Protein AF-A0A812EMK6-F1 (afdb_monomer_lite)

Structure (mmCIF, N/CA/C/O backbone):
data_AF-A0A812EMK6-F1
#
_entry.id   AF-A0A812EMK6-F1
#
loop_
_atom_site.group_PDB
_atom_site.id
_atom_site.type_symbol
_atom_site.label_atom_id
_atom_site.label_alt_id
_atom_site.label_comp_id
_atom_site.label_asym_id
_atom_site.label_entity_id
_atom_site.label_seq_id
_atom_site.pdbx_PDB_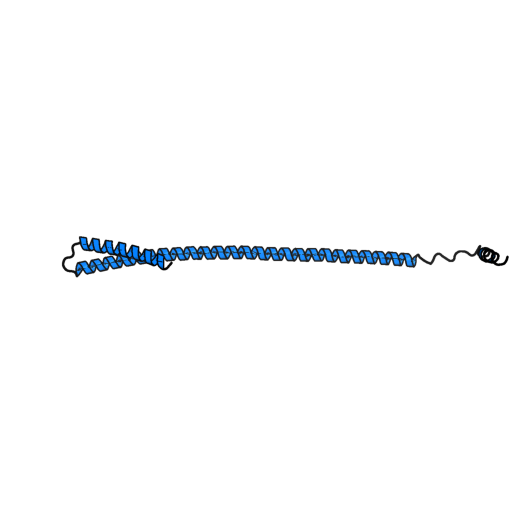ins_code
_atom_site.Cartn_x
_atom_site.Cartn_y
_atom_site.Cartn_z
_atom_site.occupancy
_atom_site.B_iso_or_equiv
_atom_site.auth_seq_id
_atom_site.auth_comp_id
_atom_site.auth_asym_id
_atom_site.auth_atom_id
_atom_site.pdbx_PDB_model_num
ATOM 1 N N . MET A 1 1 ? 99.199 -23.881 -72.133 1.00 49.97 1 MET A N 1
ATOM 2 C CA . MET A 1 1 ? 99.219 -23.568 -73.577 1.00 49.97 1 MET A CA 1
ATOM 3 C C . MET A 1 1 ? 98.275 -24.532 -74.306 1.00 49.97 1 MET A C 1
ATOM 5 O O . MET A 1 1 ? 98.775 -25.484 -74.866 1.00 49.97 1 MET A O 1
ATOM 9 N N . LEU A 1 2 ? 96.942 -24.354 -74.186 1.00 43.06 2 LEU A N 1
ATOM 10 C CA . LEU A 1 2 ? 95.880 -24.822 -75.125 1.00 43.06 2 LEU A CA 1
ATOM 11 C C . LEU A 1 2 ? 94.425 -24.675 -74.592 1.00 43.06 2 LEU A C 1
ATOM 13 O O . LEU A 1 2 ? 93.521 -25.320 -75.100 1.00 43.06 2 LEU A O 1
ATOM 17 N N . LEU A 1 3 ? 94.149 -23.845 -73.575 1.00 44.66 3 LEU A N 1
ATOM 18 C CA . LEU A 1 3 ? 92.781 -23.683 -73.031 1.00 44.66 3 LEU A CA 1
ATOM 19 C C . LEU A 1 3 ? 92.339 -22.219 -72.864 1.00 44.66 3 LEU A C 1
ATOM 21 O O . LEU A 1 3 ? 91.360 -21.932 -72.192 1.00 44.66 3 LEU A O 1
ATOM 25 N N . HIS A 1 4 ? 93.048 -21.290 -73.513 1.00 42.97 4 HIS A N 1
ATOM 26 C CA . HIS A 1 4 ? 92.732 -19.854 -73.512 1.00 42.97 4 HIS A CA 1
ATOM 27 C C . HIS A 1 4 ? 92.362 -19.323 -74.914 1.00 42.97 4 HIS A C 1
ATOM 29 O O . HIS A 1 4 ? 92.165 -18.128 -75.102 1.00 42.97 4 HIS A O 1
ATOM 35 N N . PHE A 1 5 ? 92.266 -20.207 -75.917 1.00 46.75 5 PHE A N 1
ATOM 36 C CA . PHE A 1 5 ?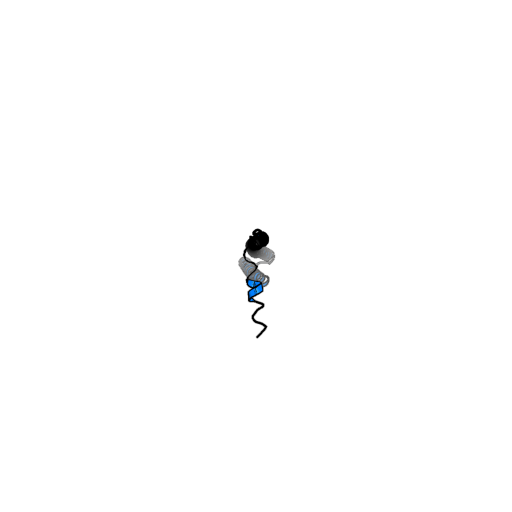 92.065 -19.821 -77.322 1.00 46.75 5 PHE A CA 1
ATOM 37 C C . PHE A 1 5 ? 90.642 -20.067 -77.857 1.00 46.75 5 PHE A C 1
ATOM 39 O O . PHE A 1 5 ? 90.309 -19.554 -78.916 1.00 46.75 5 PHE A O 1
ATOM 46 N N . ASN A 1 6 ? 89.781 -20.777 -77.113 1.00 41.03 6 ASN A N 1
ATOM 47 C CA . ASN A 1 6 ? 88.395 -21.063 -77.529 1.00 41.03 6 ASN A CA 1
ATOM 48 C C . ASN A 1 6 ? 87.341 -20.103 -76.957 1.00 41.03 6 ASN A C 1
ATOM 50 O O . ASN A 1 6 ? 86.197 -20.121 -77.400 1.00 41.03 6 ASN A O 1
ATOM 54 N N . LEU A 1 7 ? 87.700 -19.252 -75.990 1.00 42.75 7 LEU A N 1
ATOM 55 C CA . LEU A 1 7 ? 86.751 -18.296 -75.406 1.00 42.75 7 LEU A CA 1
ATOM 56 C C . LEU A 1 7 ? 86.689 -16.977 -76.198 1.00 42.75 7 LEU A C 1
ATOM 58 O O . LEU A 1 7 ? 85.687 -16.277 -76.146 1.00 42.75 7 LEU A O 1
ATOM 62 N N . LEU A 1 8 ? 87.727 -16.666 -76.984 1.00 41.81 8 LEU A N 1
ATOM 63 C CA . LEU A 1 8 ? 87.805 -15.451 -77.807 1.00 41.81 8 LEU A CA 1
ATOM 64 C C . LEU A 1 8 ? 87.285 -15.644 -79.241 1.00 41.81 8 LEU A C 1
ATOM 66 O O . LEU A 1 8 ? 86.881 -14.672 -79.870 1.00 41.81 8 LEU A O 1
ATOM 70 N N . THR A 1 9 ? 87.218 -16.879 -79.743 1.00 44.28 9 THR A N 1
ATOM 71 C CA . THR A 1 9 ? 86.643 -17.207 -81.061 1.00 44.28 9 THR A CA 1
ATOM 72 C C . THR A 1 9 ? 85.119 -17.331 -81.033 1.00 44.28 9 THR A C 1
ATOM 74 O O . THR A 1 9 ? 84.467 -16.972 -82.005 1.00 44.28 9 THR A O 1
ATOM 77 N N . VAL A 1 10 ? 84.519 -17.724 -79.904 1.00 45.44 10 VAL A N 1
ATOM 78 C CA . VAL A 1 10 ? 83.048 -17.748 -79.748 1.00 45.44 10 VAL A CA 1
ATOM 79 C C . VAL A 1 10 ? 82.474 -16.354 -79.438 1.00 45.44 10 VAL A C 1
ATOM 81 O O . VAL A 1 10 ? 81.327 -16.066 -79.772 1.00 45.44 10 VAL A O 1
ATOM 84 N N . LEU A 1 11 ? 83.278 -15.454 -78.859 1.00 42.56 11 LEU A N 1
ATOM 85 C CA . LEU A 1 11 ? 82.888 -14.066 -78.568 1.00 42.56 11 LEU A CA 1
ATOM 86 C C . LEU A 1 11 ? 83.133 -13.088 -79.741 1.00 42.56 11 LEU A C 1
ATOM 88 O O . LEU A 1 11 ? 82.701 -11.939 -79.663 1.00 42.56 11 LEU A O 1
ATOM 92 N N . GLY A 1 12 ? 83.785 -13.530 -80.826 1.00 42.69 12 GLY A N 1
ATOM 93 C CA . GLY A 1 12 ? 84.154 -12.706 -81.989 1.00 42.69 12 GLY A CA 1
ATOM 94 C C . GLY A 1 12 ? 83.214 -12.765 -83.206 1.00 42.69 12 GLY A C 1
ATOM 95 O O . GLY A 1 12 ? 83.276 -11.869 -84.041 1.00 42.69 12 GLY A O 1
ATOM 96 N N . GLU A 1 13 ? 82.310 -13.750 -83.301 1.00 38.47 13 GLU A N 1
ATOM 97 C CA . GLU A 1 13 ? 81.440 -13.977 -84.482 1.00 38.47 13 GLU A CA 1
ATOM 98 C C . GLU A 1 13 ? 79.922 -13.905 -84.194 1.00 38.47 13 GLU A C 1
ATOM 100 O O . GLU A 1 13 ? 79.092 -14.469 -84.905 1.00 38.47 13 GLU A O 1
ATOM 105 N N . ARG A 1 14 ? 79.507 -13.157 -83.165 1.00 37.12 14 ARG A N 1
ATOM 106 C CA . ARG A 1 14 ? 78.107 -12.697 -83.024 1.00 37.12 14 ARG A CA 1
ATOM 107 C C . ARG A 1 14 ? 77.994 -11.176 -82.924 1.00 37.12 14 ARG A C 1
ATOM 109 O O . ARG A 1 14 ? 77.159 -10.645 -82.196 1.00 37.12 14 ARG A O 1
ATOM 116 N N . LYS A 1 15 ? 78.816 -10.459 -83.691 1.00 43.78 15 LYS A N 1
ATOM 117 C CA . LYS A 1 15 ? 78.445 -9.119 -84.157 1.00 43.78 15 LYS A CA 1
ATOM 118 C C . LYS A 1 15 ? 77.581 -9.279 -85.407 1.00 43.78 15 LYS A C 1
ATOM 120 O O . LYS A 1 15 ? 77.926 -10.037 -86.300 1.00 43.78 15 LYS A O 1
ATOM 125 N N . GLU A 1 16 ? 76.477 -8.539 -85.429 1.00 44.06 16 GLU A N 1
ATOM 126 C CA . GLU A 1 16 ? 75.617 -8.321 -86.598 1.00 44.06 16 GLU A CA 1
ATOM 127 C C . GLU A 1 16 ? 74.637 -9.449 -86.975 1.00 44.06 16 GLU A C 1
ATOM 129 O O . GLU A 1 16 ? 74.609 -9.992 -88.075 1.00 44.06 16 GLU A O 1
ATOM 134 N N . LYS A 1 17 ? 73.699 -9.726 -86.065 1.00 34.94 17 LYS A N 1
ATOM 135 C CA . LYS A 1 17 ? 72.332 -10.057 -86.483 1.00 34.94 17 LYS A CA 1
ATOM 136 C C . LYS A 1 17 ? 71.360 -9.355 -85.548 1.00 34.94 17 LYS A C 1
ATOM 138 O O . LYS A 1 17 ? 71.340 -9.642 -84.355 1.00 34.94 17 LYS A O 1
ATOM 143 N N . ASN A 1 18 ? 70.650 -8.382 -86.120 1.00 32.62 18 ASN A N 1
ATOM 144 C CA . ASN A 1 18 ? 69.589 -7.556 -85.540 1.00 32.62 18 ASN A CA 1
ATOM 145 C C . ASN A 1 18 ? 68.865 -8.240 -84.368 1.00 32.62 18 ASN A C 1
ATOM 147 O O . ASN A 1 18 ? 68.509 -9.415 -84.505 1.00 32.62 18 ASN A O 1
ATOM 151 N N . PRO A 1 19 ? 68.598 -7.541 -83.246 1.00 39.91 19 PRO A N 1
ATOM 152 C CA . PRO A 1 19 ? 67.835 -8.141 -82.161 1.00 39.91 19 PRO A CA 1
ATOM 153 C C . PRO A 1 19 ? 66.480 -8.606 -82.716 1.00 39.91 19 PRO A C 1
ATOM 155 O O . PRO A 1 19 ? 65.777 -7.796 -83.332 1.00 39.91 19 PRO A O 1
ATOM 158 N N . PRO A 1 20 ? 66.076 -9.877 -82.527 1.00 34.00 20 PRO A N 1
ATOM 159 C CA . PRO A 1 20 ? 64.680 -10.209 -82.682 1.00 34.00 20 PRO A CA 1
ATOM 160 C C . PRO A 1 20 ? 63.968 -9.448 -81.569 1.00 34.00 20 PRO A C 1
ATOM 162 O O . PRO A 1 20 ? 64.149 -9.729 -80.389 1.00 34.00 20 PRO A O 1
ATOM 165 N N . SER A 1 21 ? 63.249 -8.406 -81.975 1.00 32.56 21 SER A N 1
ATOM 166 C CA . SER A 1 21 ? 61.929 -8.094 -81.455 1.00 32.56 21 SER A CA 1
ATOM 167 C C . SER A 1 21 ? 61.767 -8.352 -79.950 1.00 32.56 21 SER A C 1
ATOM 169 O O . SER A 1 21 ? 61.463 -9.462 -79.518 1.00 32.56 21 SER A O 1
ATOM 171 N N . SER A 1 22 ? 61.973 -7.288 -79.182 1.00 39.50 22 SER A N 1
ATOM 172 C CA . SER A 1 22 ? 61.348 -6.949 -77.899 1.00 39.50 22 SER A CA 1
ATOM 173 C C . SER A 1 22 ? 60.013 -7.658 -77.584 1.00 39.50 22 SER A C 1
ATOM 175 O O . SER A 1 22 ? 58.959 -7.028 -77.594 1.00 39.50 22 SER A O 1
ATOM 177 N N . TYR A 1 23 ? 60.031 -8.955 -77.287 1.00 40.59 23 TYR A N 1
ATOM 178 C CA . TYR A 1 23 ? 58.836 -9.721 -76.919 1.00 40.59 23 TYR A CA 1
ATOM 179 C C . TYR A 1 23 ? 59.172 -10.803 -75.898 1.00 40.59 23 TYR A C 1
ATOM 181 O O . TYR A 1 23 ? 58.773 -11.953 -76.024 1.00 40.59 23 TYR A O 1
ATOM 189 N N . PHE A 1 24 ? 59.913 -10.449 -74.857 1.00 49.38 24 PHE A N 1
ATOM 190 C CA . PHE A 1 24 ? 59.858 -11.205 -73.614 1.00 49.38 24 PHE A CA 1
ATOM 191 C C . PHE A 1 24 ? 59.981 -10.212 -72.461 1.00 49.38 24 PHE A C 1
ATOM 193 O O . PHE A 1 24 ? 60.892 -9.391 -72.441 1.00 49.38 24 PHE A O 1
ATOM 200 N N . SER A 1 25 ? 59.032 -10.284 -71.528 1.00 49.03 25 SER A N 1
ATOM 201 C CA . SER A 1 25 ? 58.910 -9.457 -70.318 1.00 49.03 25 SER A CA 1
ATOM 202 C C . SER A 1 25 ? 58.138 -8.131 -70.394 1.00 49.03 25 SER A C 1
ATOM 204 O O . SER A 1 25 ? 58.244 -7.320 -69.480 1.00 49.03 25 SER A O 1
ATOM 206 N N . SER A 1 26 ? 57.294 -7.908 -71.402 1.00 47.69 26 SER A N 1
ATOM 207 C CA . SER A 1 26 ? 56.196 -6.933 -71.266 1.00 47.69 26 SER A CA 1
ATOM 208 C C . SER A 1 26 ? 54.942 -7.619 -70.734 1.00 47.69 26 SER A C 1
ATOM 210 O O . SER A 1 26 ? 54.380 -7.181 -69.740 1.00 47.69 26 SER A O 1
ATOM 212 N N . THR A 1 27 ? 54.568 -8.759 -71.320 1.00 48.00 27 THR A N 1
ATOM 213 C CA . THR A 1 27 ? 53.381 -9.531 -70.934 1.00 48.00 27 THR A CA 1
ATOM 214 C C . THR A 1 27 ? 53.476 -10.072 -69.510 1.00 48.00 27 THR A C 1
ATOM 216 O O . THR A 1 27 ? 52.554 -9.865 -68.737 1.00 48.00 27 THR A O 1
ATOM 219 N N . THR A 1 28 ? 54.589 -10.690 -69.104 1.00 51.56 28 THR A N 1
ATOM 220 C CA . THR A 1 28 ? 54.754 -11.218 -67.733 1.00 51.56 28 THR A CA 1
ATOM 221 C C . THR A 1 28 ? 54.822 -10.124 -66.667 1.00 51.56 28 THR A C 1
ATOM 223 O O . THR A 1 28 ? 54.338 -10.339 -65.561 1.00 51.56 28 THR A O 1
ATOM 226 N N . PHE A 1 29 ? 55.381 -8.952 -66.986 1.00 54.19 29 PHE A N 1
ATOM 227 C CA . PHE A 1 29 ? 55.414 -7.807 -66.074 1.00 54.19 29 PHE A CA 1
ATOM 228 C C . PHE A 1 29 ? 54.030 -7.160 -65.949 1.00 54.19 29 PHE A C 1
ATOM 230 O O . PHE A 1 29 ? 53.601 -6.872 -64.839 1.00 54.19 29 PHE A O 1
ATOM 237 N N . PHE A 1 30 ? 53.291 -7.022 -67.057 1.00 56.44 30 PHE A N 1
ATOM 238 C CA . PHE A 1 30 ? 51.890 -6.586 -67.037 1.00 56.44 30 PHE A CA 1
ATOM 239 C C . PHE A 1 30 ? 51.015 -7.559 -66.239 1.00 56.44 30 PHE A C 1
ATOM 241 O O . PHE A 1 30 ? 50.344 -7.136 -65.309 1.00 56.44 30 PHE A O 1
ATOM 248 N N . PHE A 1 31 ? 51.124 -8.870 -66.491 1.00 56.34 31 PHE A N 1
ATOM 249 C CA . PHE A 1 31 ? 50.417 -9.895 -65.714 1.00 56.34 31 PHE A CA 1
ATOM 250 C C . PHE A 1 31 ? 50.802 -9.877 -64.227 1.00 56.34 31 PHE A C 1
ATOM 252 O O . PHE A 1 31 ? 49.948 -10.099 -63.373 1.00 56.34 31 PHE A O 1
ATOM 259 N N . ALA A 1 32 ? 52.067 -9.616 -63.882 1.00 56.97 32 ALA A N 1
ATOM 260 C CA . ALA A 1 32 ? 52.493 -9.481 -62.489 1.00 56.97 32 ALA A CA 1
ATOM 261 C C . ALA A 1 32 ? 51.915 -8.218 -61.827 1.00 56.97 32 ALA A C 1
ATOM 263 O O . ALA A 1 32 ? 51.447 -8.294 -60.694 1.00 56.97 32 ALA A O 1
ATOM 264 N N . VAL A 1 33 ? 51.895 -7.082 -62.531 1.00 60.94 33 VAL A N 1
ATOM 265 C CA . VAL A 1 33 ? 51.298 -5.824 -62.053 1.00 60.94 33 VAL A CA 1
ATOM 266 C C . VAL A 1 33 ? 49.779 -5.955 -61.899 1.00 60.94 33 VAL A C 1
ATOM 268 O O . VAL A 1 33 ? 49.251 -5.563 -60.860 1.00 60.94 33 VAL A O 1
ATOM 271 N N . ASP A 1 34 ? 49.090 -6.579 -62.855 1.00 67.06 34 ASP A N 1
ATOM 272 C CA . ASP A 1 34 ? 47.648 -6.843 -62.793 1.00 67.06 34 ASP A CA 1
ATOM 273 C C . ASP A 1 34 ? 47.293 -7.795 -61.638 1.00 67.06 34 ASP A C 1
ATOM 275 O O . ASP A 1 34 ? 46.332 -7.558 -60.902 1.00 67.06 34 ASP A O 1
ATOM 279 N N . ASN A 1 35 ? 48.105 -8.834 -61.405 1.00 65.50 35 ASN A N 1
ATOM 280 C CA . ASN A 1 35 ? 47.924 -9.749 -60.273 1.00 65.50 35 ASN A CA 1
ATOM 281 C C . ASN A 1 35 ? 48.170 -9.061 -58.921 1.00 65.50 35 ASN A C 1
ATOM 283 O O . ASN A 1 35 ? 47.419 -9.291 -57.973 1.00 65.50 35 ASN A O 1
ATOM 287 N N . VAL A 1 36 ? 49.184 -8.195 -58.818 1.00 72.31 36 VAL A N 1
ATOM 288 C CA . VAL A 1 36 ? 49.455 -7.412 -57.600 1.00 72.31 36 VAL A CA 1
ATOM 289 C C . VAL A 1 36 ? 48.339 -6.398 -57.345 1.00 72.31 36 VAL A C 1
ATOM 291 O O . VAL A 1 36 ? 47.868 -6.291 -56.213 1.00 72.31 36 VAL A O 1
ATOM 294 N N . PHE A 1 37 ? 47.860 -5.701 -58.378 1.00 73.69 37 PHE A N 1
ATOM 295 C CA . PHE A 1 37 ? 46.740 -4.768 -58.261 1.00 73.69 37 PHE A CA 1
ATOM 296 C C . PHE A 1 37 ? 45.459 -5.484 -57.819 1.00 73.69 37 PHE A C 1
ATOM 298 O O . PHE A 1 37 ? 44.813 -5.050 -56.866 1.00 73.69 37 PHE A O 1
ATOM 305 N N . SER A 1 38 ? 45.136 -6.627 -58.432 1.00 72.81 38 SER A N 1
ATOM 306 C CA . SER A 1 38 ? 43.987 -7.451 -58.044 1.00 72.81 38 SER A CA 1
ATOM 307 C C . SER A 1 38 ? 44.097 -7.955 -56.599 1.00 72.81 38 SER A C 1
ATOM 309 O O . SER A 1 38 ? 43.121 -7.905 -55.849 1.00 72.81 38 SER A O 1
ATOM 311 N N . TYR A 1 39 ? 45.296 -8.353 -56.159 1.00 73.50 39 TYR A N 1
ATOM 312 C CA . TYR A 1 39 ? 45.537 -8.793 -54.784 1.00 73.50 39 TYR A CA 1
ATOM 313 C C . TYR A 1 39 ? 45.390 -7.653 -53.767 1.00 73.50 39 TYR A C 1
ATOM 315 O O . TYR A 1 39 ? 44.754 -7.837 -52.730 1.00 73.50 39 TYR A O 1
ATOM 323 N N . ILE A 1 40 ? 45.918 -6.461 -54.066 1.00 76.00 40 ILE A N 1
ATOM 324 C CA . ILE A 1 40 ? 45.767 -5.268 -53.216 1.00 76.00 40 ILE A CA 1
ATOM 325 C C . ILE A 1 40 ? 44.297 -4.851 -53.130 1.00 76.00 40 ILE A C 1
ATOM 327 O O . ILE A 1 40 ? 43.811 -4.529 -52.044 1.00 76.00 40 ILE A O 1
ATOM 331 N N . LEU A 1 41 ? 43.572 -4.886 -54.248 1.00 77.06 41 LEU A N 1
ATOM 332 C CA . LEU A 1 41 ? 42.155 -4.537 -54.310 1.00 77.06 41 LEU A CA 1
ATOM 333 C C . LEU A 1 41 ? 41.310 -5.557 -53.527 1.00 77.06 41 LEU A C 1
ATOM 335 O O . LEU A 1 41 ? 40.494 -5.160 -52.697 1.00 77.06 41 LEU A O 1
ATOM 339 N N . TYR A 1 42 ? 41.573 -6.859 -53.682 1.00 77.19 42 TYR A N 1
ATOM 340 C CA . TYR A 1 42 ? 40.945 -7.917 -52.883 1.00 77.19 42 TYR A CA 1
ATOM 341 C C . TYR A 1 42 ? 41.237 -7.770 -51.386 1.00 77.19 42 TYR A C 1
ATOM 343 O O . TYR A 1 42 ? 40.323 -7.867 -50.568 1.00 77.19 42 TYR A O 1
ATOM 351 N N . PHE A 1 43 ? 42.491 -7.505 -51.012 1.00 74.69 43 PHE A N 1
ATOM 352 C CA . PHE A 1 43 ? 42.873 -7.308 -49.616 1.00 74.69 43 PHE A CA 1
ATOM 353 C C . PHE A 1 43 ? 42.172 -6.068 -49.040 1.00 74.69 43 PHE A C 1
ATOM 355 O O . PHE A 1 43 ? 41.523 -6.148 -48.002 1.00 74.69 43 PHE A O 1
ATOM 362 N N . THR A 1 44 ? 42.183 -4.945 -49.754 1.00 76.06 44 THR A N 1
ATOM 363 C CA . THR A 1 44 ? 41.531 -3.699 -49.319 1.00 76.06 44 THR A CA 1
ATOM 364 C C . THR A 1 44 ? 40.017 -3.868 -49.182 1.00 76.06 44 THR A C 1
ATOM 366 O O . THR A 1 44 ? 39.446 -3.463 -48.170 1.00 76.06 44 THR A O 1
ATOM 369 N N . LEU A 1 45 ? 39.363 -4.531 -50.142 1.00 78.19 45 LEU A N 1
ATOM 370 C CA . LEU A 1 45 ? 37.932 -4.835 -50.071 1.00 78.19 45 LEU A CA 1
ATOM 371 C C . LEU A 1 45 ? 37.603 -5.794 -48.925 1.00 78.19 45 LEU A C 1
ATOM 373 O O . LEU A 1 45 ? 36.633 -5.569 -48.205 1.00 78.19 45 LEU A O 1
ATOM 377 N N . ARG A 1 46 ? 38.407 -6.844 -48.718 1.00 82.69 46 ARG A N 1
ATOM 378 C CA . ARG A 1 46 ? 38.170 -7.831 -47.659 1.00 82.69 46 ARG A CA 1
ATOM 379 C C . ARG A 1 46 ? 38.345 -7.229 -46.266 1.00 82.69 46 ARG A C 1
ATOM 381 O O . ARG A 1 46 ? 37.483 -7.436 -45.415 1.00 82.69 46 ARG A O 1
ATOM 388 N N . TYR A 1 47 ? 39.420 -6.479 -46.028 1.00 78.75 47 TYR A N 1
ATOM 389 C CA . TYR A 1 47 ? 39.642 -5.813 -44.740 1.00 78.75 47 TYR A CA 1
ATOM 390 C C . TYR A 1 47 ? 38.662 -4.656 -44.519 1.00 78.75 47 TYR A C 1
ATOM 392 O O . TYR A 1 47 ? 38.156 -4.513 -43.409 1.00 78.75 47 TYR A O 1
ATOM 400 N N . GLY A 1 48 ? 38.321 -3.893 -45.563 1.00 82.62 48 GLY A N 1
ATOM 401 C CA . GLY A 1 48 ? 37.282 -2.862 -45.501 1.00 82.62 48 GLY A CA 1
ATOM 402 C C . GLY A 1 48 ? 35.912 -3.437 -45.134 1.00 82.62 48 GLY A C 1
ATOM 403 O O . GLY A 1 48 ? 35.264 -2.938 -44.218 1.00 82.62 48 GLY A O 1
ATOM 404 N N . TYR A 1 49 ? 35.508 -4.544 -45.765 1.00 80.75 49 TYR A N 1
ATOM 405 C CA . TYR A 1 49 ? 34.255 -5.236 -45.450 1.00 80.75 49 TYR A CA 1
ATOM 406 C C . TYR A 1 49 ? 34.227 -5.764 -44.011 1.00 80.75 49 TYR A C 1
ATOM 408 O O . TYR A 1 49 ? 33.249 -5.551 -43.297 1.00 80.75 49 TYR A O 1
ATOM 416 N N . LEU A 1 50 ? 35.305 -6.413 -43.556 1.00 84.12 50 LEU A N 1
ATOM 417 C CA . LEU A 1 50 ? 35.412 -6.906 -42.178 1.00 84.12 50 LEU A CA 1
ATOM 418 C C . LEU A 1 50 ? 35.363 -5.770 -41.150 1.00 84.12 50 LEU A C 1
ATOM 420 O O . LEU A 1 50 ? 34.730 -5.918 -40.106 1.00 84.12 50 LEU A O 1
ATOM 424 N N . PHE A 1 51 ? 35.987 -4.631 -41.452 1.00 84.75 51 PHE A N 1
ATOM 425 C CA . PHE A 1 51 ? 35.938 -3.443 -40.607 1.00 84.75 51 PHE A CA 1
ATOM 426 C C . PHE A 1 51 ? 34.506 -2.910 -40.487 1.00 84.75 51 PHE A C 1
ATOM 428 O O . PHE A 1 51 ? 33.993 -2.787 -39.376 1.00 84.75 51 PHE A O 1
ATOM 435 N N . THR A 1 52 ? 33.808 -2.682 -41.604 1.00 87.00 52 THR A N 1
ATOM 436 C CA . THR A 1 52 ? 32.406 -2.225 -41.585 1.00 87.00 52 THR A CA 1
ATOM 437 C C . THR A 1 52 ? 31.485 -3.220 -40.875 1.00 87.00 52 THR A C 1
ATOM 439 O O . THR A 1 52 ? 30.634 -2.817 -40.081 1.00 87.00 52 THR A O 1
ATOM 442 N N . LEU A 1 53 ? 31.686 -4.520 -41.099 1.00 87.00 53 LEU A N 1
ATOM 443 C CA . LEU A 1 53 ? 30.944 -5.590 -40.435 1.00 87.00 53 LEU A CA 1
ATOM 444 C C . LEU A 1 53 ? 31.166 -5.574 -38.912 1.00 87.00 53 LEU A C 1
ATOM 446 O O . LEU A 1 53 ? 30.210 -5.706 -38.152 1.00 87.00 53 LEU A O 1
ATOM 450 N N . SER A 1 54 ? 32.398 -5.333 -38.453 1.00 89.44 54 SER A N 1
ATOM 451 C CA . SER A 1 54 ? 32.702 -5.183 -37.025 1.00 89.44 54 SER A CA 1
ATOM 452 C C . SER A 1 54 ? 32.001 -3.971 -36.400 1.00 89.44 54 SER A C 1
ATOM 454 O O . SER A 1 54 ? 31.467 -4.088 -35.298 1.00 89.44 54 SER A O 1
ATOM 456 N N . PHE A 1 55 ? 31.974 -2.819 -37.080 1.00 90.25 55 PHE A N 1
ATOM 457 C CA . PHE A 1 55 ? 31.243 -1.636 -36.602 1.00 90.25 55 PHE A CA 1
ATOM 458 C C . PHE A 1 55 ? 29.736 -1.883 -36.536 1.00 90.25 55 PHE A C 1
ATOM 460 O O . PHE A 1 55 ? 29.089 -1.464 -35.578 1.00 90.25 55 PHE A O 1
ATOM 467 N N . PHE A 1 56 ? 29.186 -2.604 -37.515 1.00 91.94 56 PHE A N 1
ATOM 468 C CA . PHE A 1 56 ? 27.785 -3.005 -37.499 1.00 91.94 56 PHE A CA 1
ATOM 469 C C . PHE A 1 56 ? 27.467 -3.871 -36.273 1.00 91.94 56 PHE A C 1
ATOM 471 O O . PHE A 1 56 ? 26.569 -3.522 -35.508 1.00 91.94 56 PHE A O 1
ATOM 478 N N . PHE A 1 57 ? 28.238 -4.932 -36.009 1.00 92.31 57 PHE A N 1
ATOM 479 C CA . PHE A 1 57 ? 28.026 -5.767 -34.820 1.00 92.31 57 PHE A CA 1
ATOM 480 C C . PHE A 1 57 ? 28.171 -4.985 -33.514 1.00 92.31 57 PHE A C 1
ATOM 482 O O . PHE A 1 57 ? 27.331 -5.131 -32.629 1.00 92.31 57 PHE A O 1
ATOM 489 N N . LEU A 1 58 ? 29.177 -4.112 -33.407 1.00 91.69 58 LEU A N 1
ATOM 490 C CA . LEU A 1 58 ? 29.338 -3.250 -32.237 1.00 91.69 58 LEU A CA 1
ATOM 491 C C . LEU A 1 58 ? 28.115 -2.342 -32.040 1.00 91.69 58 LEU A C 1
ATOM 493 O O . LEU A 1 58 ? 27.621 -2.219 -30.922 1.00 91.69 58 LEU A O 1
ATOM 497 N N . SER A 1 59 ? 27.590 -1.753 -33.119 1.00 91.75 59 SER A N 1
ATOM 498 C CA . SER A 1 59 ? 26.390 -0.911 -33.052 1.00 91.75 59 SER A CA 1
ATOM 499 C C . SER A 1 59 ? 25.161 -1.692 -32.578 1.00 91.75 59 SER A C 1
ATOM 501 O O . SER A 1 59 ? 24.423 -1.207 -31.724 1.00 91.75 59 SER A O 1
ATOM 503 N N . VAL A 1 60 ? 24.982 -2.931 -33.052 1.00 94.62 60 VAL A N 1
ATOM 504 C CA . VAL A 1 60 ? 23.881 -3.809 -32.629 1.00 94.62 60 VAL A CA 1
ATOM 505 C C . VAL A 1 60 ? 24.013 -4.177 -31.152 1.00 94.62 60 VAL A C 1
ATOM 507 O O . VAL A 1 60 ? 23.020 -4.122 -30.425 1.00 94.62 60 VAL A O 1
ATOM 510 N N . ILE A 1 61 ? 25.224 -4.502 -30.687 1.00 94.81 61 ILE A N 1
ATOM 511 C CA . ILE A 1 61 ? 25.488 -4.801 -29.273 1.00 94.81 61 ILE A CA 1
ATOM 512 C C . ILE A 1 61 ? 25.126 -3.592 -28.406 1.00 94.81 61 ILE A C 1
ATOM 514 O O . ILE A 1 61 ? 24.341 -3.734 -27.475 1.00 94.81 61 ILE A O 1
ATOM 518 N N . ILE A 1 62 ? 25.612 -2.394 -28.749 1.00 94.75 62 ILE A N 1
ATOM 519 C CA . ILE A 1 62 ? 25.329 -1.169 -27.984 1.00 94.75 62 ILE A CA 1
ATOM 520 C C . ILE A 1 62 ? 23.822 -0.896 -27.907 1.00 94.75 62 ILE A C 1
ATOM 522 O O . ILE A 1 62 ? 23.311 -0.585 -26.833 1.00 94.75 62 ILE A O 1
ATOM 526 N N . VAL A 1 63 ? 23.096 -1.025 -29.023 1.00 95.25 63 VAL A N 1
ATOM 527 C CA . VAL A 1 63 ? 21.638 -0.818 -29.046 1.00 95.25 63 VAL A CA 1
ATOM 528 C C . VAL A 1 63 ? 20.922 -1.845 -28.168 1.00 95.25 63 VAL A C 1
ATOM 530 O O . VAL A 1 63 ? 20.000 -1.488 -27.435 1.00 95.25 63 VAL A O 1
ATOM 533 N N . THR A 1 64 ? 21.357 -3.104 -28.211 1.00 94.19 64 THR A N 1
ATOM 534 C CA . THR A 1 64 ? 20.761 -4.186 -27.415 1.00 94.19 64 THR A CA 1
ATOM 535 C C . THR A 1 64 ? 20.988 -3.964 -25.919 1.00 94.19 64 THR A C 1
ATOM 537 O O . THR A 1 64 ? 20.044 -4.056 -25.134 1.00 94.19 64 THR A O 1
ATOM 540 N N . GLU A 1 65 ? 22.208 -3.597 -25.524 1.00 96.62 65 GLU A N 1
ATOM 541 C CA . GLU A 1 65 ? 22.549 -3.264 -24.136 1.00 96.62 65 GLU A CA 1
ATOM 542 C C . GLU A 1 65 ? 21.769 -2.041 -23.640 1.00 96.62 65 GLU A C 1
ATOM 544 O O . GLU A 1 65 ? 21.208 -2.057 -22.544 1.00 96.62 65 GLU A O 1
ATOM 549 N N . LEU A 1 66 ? 21.655 -0.993 -24.463 1.00 94.31 66 LEU A N 1
ATOM 550 C CA . LEU A 1 66 ? 20.880 0.200 -24.118 1.00 94.31 66 LEU A CA 1
ATOM 551 C C . LEU A 1 66 ? 19.394 -0.127 -23.928 1.00 94.31 66 LEU A C 1
ATOM 553 O O . LEU A 1 66 ? 18.759 0.379 -23.000 1.00 94.31 66 LEU A O 1
ATOM 557 N N . PHE A 1 67 ? 18.839 -0.983 -24.788 1.00 95.19 67 PHE A N 1
ATOM 558 C CA . PHE A 1 67 ? 17.466 -1.457 -24.655 1.00 95.19 67 PHE A CA 1
ATOM 559 C C . PHE A 1 67 ? 17.266 -2.216 -23.339 1.00 95.19 67 PHE A C 1
ATOM 561 O O . PHE A 1 67 ? 16.327 -1.917 -22.598 1.00 95.19 67 PHE A O 1
ATOM 568 N N . PHE A 1 68 ? 18.167 -3.147 -23.011 1.00 96.19 68 PHE A N 1
ATOM 569 C CA . PHE A 1 68 ? 18.095 -3.900 -21.760 1.00 96.19 68 PHE A CA 1
ATOM 570 C C . PHE A 1 68 ? 18.233 -2.989 -20.534 1.00 96.19 68 PHE A C 1
ATOM 572 O O . PHE A 1 68 ? 17.468 -3.116 -19.578 1.00 96.19 68 PHE A O 1
ATOM 579 N N . PHE A 1 69 ? 19.143 -2.016 -20.582 1.00 96.06 69 PHE A N 1
ATOM 580 C CA . PHE A 1 69 ? 19.302 -1.015 -19.531 1.00 96.06 69 PHE A CA 1
ATOM 581 C C . PHE A 1 69 ? 18.027 -0.182 -19.330 1.00 96.06 69 PHE A C 1
ATOM 583 O O . PHE A 1 69 ? 17.577 0.011 -18.199 1.00 96.06 69 PHE A O 1
ATOM 590 N N . CYS A 1 70 ? 17.404 0.271 -20.422 1.00 95.81 70 CYS A N 1
ATOM 591 C CA . CYS A 1 70 ? 16.149 1.018 -20.369 1.00 95.81 70 CYS A CA 1
ATOM 592 C C . CYS A 1 70 ? 15.014 0.177 -19.763 1.00 95.81 70 CYS A C 1
ATOM 594 O O . CYS A 1 70 ? 14.301 0.647 -18.872 1.00 95.81 70 CYS A O 1
ATOM 596 N N . LEU A 1 71 ? 14.889 -1.085 -20.187 1.00 95.06 71 LEU A N 1
ATOM 597 C CA . LEU A 1 71 ? 13.919 -2.031 -19.637 1.00 95.06 71 LEU A CA 1
ATOM 598 C C . LEU A 1 71 ? 14.136 -2.245 -18.132 1.00 95.06 71 LEU A C 1
ATOM 600 O O . LEU A 1 71 ? 13.177 -2.203 -17.362 1.00 95.06 71 LEU A O 1
ATOM 604 N N . ALA A 1 72 ? 15.387 -2.438 -17.707 1.00 96.81 72 ALA A N 1
ATOM 605 C CA . ALA A 1 72 ? 15.740 -2.638 -16.305 1.00 96.81 72 ALA A CA 1
ATOM 606 C C . ALA A 1 72 ? 15.371 -1.421 -15.444 1.00 96.81 72 ALA A C 1
ATOM 608 O O . ALA A 1 72 ? 14.805 -1.579 -14.360 1.00 96.81 72 ALA A O 1
ATOM 609 N N . PHE A 1 73 ? 15.623 -0.207 -15.940 1.00 96.38 73 PHE A N 1
ATOM 610 C CA . PHE A 1 73 ? 15.228 1.021 -15.251 1.00 96.38 73 PHE A CA 1
ATOM 611 C C . PHE A 1 73 ? 13.704 1.123 -15.095 1.00 96.38 73 PHE A C 1
ATOM 613 O O . PHE A 1 73 ? 13.204 1.414 -14.006 1.00 96.38 73 PHE A O 1
ATOM 620 N N . LEU A 1 74 ? 12.956 0.826 -16.160 1.00 95.88 74 LEU A N 1
ATOM 621 C CA . LEU A 1 74 ? 11.492 0.861 -16.144 1.00 95.88 74 LEU A CA 1
ATOM 622 C C . LEU A 1 74 ? 10.924 -0.189 -15.179 1.00 95.88 74 LEU A C 1
ATOM 624 O O . LEU A 1 74 ? 10.040 0.115 -14.376 1.00 95.88 74 LEU A O 1
ATOM 628 N N . PHE A 1 75 ? 11.484 -1.400 -15.188 1.00 95.56 75 PHE A N 1
ATOM 629 C CA . PHE A 1 75 ? 11.127 -2.452 -14.240 1.00 95.56 75 PHE A CA 1
ATOM 630 C C . PHE A 1 75 ? 11.392 -2.023 -12.793 1.00 95.56 75 PHE A C 1
ATOM 632 O O . PHE A 1 75 ? 10.504 -2.135 -11.949 1.00 95.56 75 PHE A O 1
ATOM 639 N N . SER A 1 76 ? 12.569 -1.458 -12.510 1.00 96.69 76 SER A N 1
ATOM 640 C CA . SER A 1 76 ? 12.907 -0.949 -11.176 1.00 96.69 76 SER A CA 1
ATOM 641 C C . SER A 1 76 ? 11.932 0.135 -10.713 1.00 96.69 76 SER A C 1
ATOM 643 O O . SER A 1 76 ? 11.515 0.135 -9.554 1.00 96.69 76 SER A O 1
ATOM 645 N N . PHE A 1 77 ? 11.549 1.052 -11.604 1.00 96.56 77 PHE A N 1
ATOM 646 C CA . PHE A 1 77 ? 10.566 2.086 -11.293 1.00 96.56 77 PHE A CA 1
ATOM 647 C C . PHE A 1 77 ? 9.185 1.485 -10.998 1.00 96.56 77 PHE A C 1
ATOM 649 O O . PHE A 1 77 ? 8.541 1.866 -10.021 1.00 96.56 77 PHE A O 1
ATOM 656 N N . CYS A 1 78 ? 8.753 0.505 -11.795 1.00 97.06 78 CYS A N 1
ATOM 657 C CA . CYS A 1 78 ? 7.478 -0.184 -11.603 1.00 97.06 78 CYS A CA 1
ATOM 658 C C . CYS A 1 78 ? 7.422 -0.930 -10.262 1.00 97.06 78 CYS A C 1
ATOM 660 O O . CYS A 1 78 ? 6.453 -0.776 -9.518 1.00 97.06 78 CYS A O 1
ATOM 662 N N . VAL A 1 79 ? 8.477 -1.676 -9.916 1.00 96.25 79 VAL A N 1
ATOM 663 C CA . VAL A 1 79 ? 8.579 -2.371 -8.623 1.00 96.25 79 VAL A CA 1
ATOM 664 C C . VAL A 1 79 ? 8.554 -1.369 -7.472 1.00 96.25 79 VAL A C 1
ATOM 666 O O . VAL A 1 79 ? 7.791 -1.554 -6.528 1.00 96.25 79 VAL A O 1
ATOM 669 N N . SER A 1 80 ? 9.317 -0.277 -7.569 1.00 96.69 80 SER A N 1
ATOM 670 C CA . SER A 1 80 ? 9.312 0.782 -6.554 1.00 96.69 80 SER A CA 1
ATOM 671 C C . SER A 1 80 ? 7.905 1.355 -6.342 1.00 96.69 80 SER A C 1
ATOM 673 O O . SER A 1 80 ? 7.402 1.364 -5.216 1.00 96.69 80 SER A O 1
ATOM 675 N N . ALA A 1 81 ? 7.210 1.721 -7.422 1.00 97.00 81 ALA A N 1
ATOM 676 C CA . ALA A 1 81 ? 5.839 2.219 -7.347 1.00 97.00 81 ALA A CA 1
ATOM 677 C C . ALA A 1 81 ? 4.886 1.195 -6.707 1.00 97.00 81 ALA A C 1
ATOM 679 O O . ALA A 1 81 ? 4.118 1.548 -5.813 1.00 97.00 81 ALA A O 1
ATOM 680 N N . LEU A 1 82 ? 4.965 -0.079 -7.103 1.00 95.75 82 LEU A N 1
ATOM 681 C CA . LEU A 1 82 ? 4.151 -1.148 -6.520 1.00 95.75 82 LEU A CA 1
ATOM 682 C C . LEU A 1 82 ? 4.400 -1.294 -5.013 1.00 95.75 82 LEU A C 1
ATOM 684 O O . LEU A 1 82 ? 3.446 -1.362 -4.238 1.00 95.75 82 LEU A O 1
ATOM 688 N N . THR A 1 83 ? 5.667 -1.314 -4.591 1.00 96.19 83 THR A N 1
ATOM 689 C CA . THR A 1 83 ? 6.023 -1.416 -3.166 1.00 96.19 83 THR A CA 1
ATOM 690 C C . THR A 1 83 ? 5.526 -0.217 -2.365 1.00 96.19 83 THR A C 1
ATOM 692 O O . THR A 1 83 ? 5.060 -0.388 -1.239 1.00 96.19 83 THR A O 1
ATOM 695 N N . PHE A 1 84 ? 5.545 0.978 -2.958 1.00 96.88 84 PHE A N 1
ATOM 696 C CA . PHE A 1 84 ? 4.992 2.181 -2.350 1.00 96.88 84 PHE A 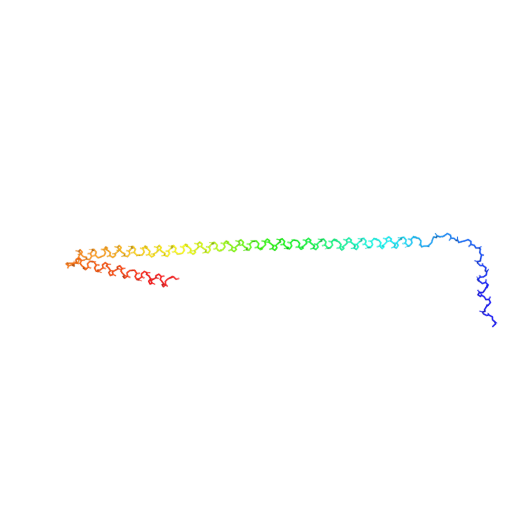CA 1
ATOM 697 C C . PHE A 1 84 ? 3.466 2.102 -2.196 1.00 96.88 84 PHE A C 1
ATOM 699 O O . PHE A 1 84 ? 2.937 2.389 -1.126 1.00 96.88 84 PHE A O 1
ATOM 706 N N . PHE A 1 85 ? 2.738 1.661 -3.225 1.00 96.50 85 PHE A N 1
ATOM 707 C CA . PHE A 1 85 ? 1.287 1.484 -3.108 1.00 96.50 85 PHE A CA 1
ATOM 708 C C . PHE A 1 85 ? 0.920 0.433 -2.059 1.00 96.50 85 PHE A C 1
ATOM 710 O O . PHE A 1 85 ? -0.018 0.635 -1.286 1.00 96.50 85 PHE A O 1
ATOM 717 N N . LEU A 1 86 ? 1.678 -0.663 -2.000 1.00 94.44 86 LEU A N 1
ATOM 718 C CA . LEU A 1 86 ? 1.470 -1.706 -1.005 1.00 94.44 86 LEU A CA 1
ATOM 719 C C . LEU A 1 86 ? 1.716 -1.187 0.418 1.00 94.44 86 LEU A C 1
ATOM 721 O O . LEU A 1 86 ? 0.906 -1.455 1.304 1.00 94.44 86 LEU A O 1
ATOM 725 N N . SER A 1 87 ? 2.787 -0.419 0.646 1.00 95.44 87 SER A N 1
ATOM 726 C CA . SER A 1 87 ? 3.088 0.129 1.974 1.00 95.44 87 SER A CA 1
ATOM 727 C C . SER A 1 87 ? 2.013 1.112 2.447 1.00 95.44 87 SER A C 1
ATOM 729 O O . SER A 1 87 ? 1.565 1.021 3.591 1.00 95.44 87 SER A O 1
ATOM 731 N N . VAL A 1 88 ? 1.523 1.983 1.558 1.00 95.00 88 VAL A N 1
ATOM 732 C CA . VAL A 1 88 ? 0.409 2.901 1.851 1.00 95.00 88 VAL A CA 1
ATOM 733 C C . VAL A 1 88 ? -0.873 2.128 2.165 1.00 95.00 88 VAL A C 1
ATOM 735 O O . VAL A 1 88 ? -1.561 2.445 3.137 1.00 95.00 88 VAL A O 1
ATOM 738 N N . TYR A 1 89 ? -1.187 1.091 1.385 1.00 95.44 89 TYR A N 1
ATOM 739 C CA . TYR A 1 89 ? -2.365 0.255 1.616 1.00 95.44 89 TYR A CA 1
ATOM 740 C C . TYR A 1 89 ? -2.313 -0.461 2.973 1.00 95.44 89 TYR A C 1
ATOM 742 O O . TYR A 1 89 ? -3.306 -0.467 3.705 1.00 95.44 89 TYR A O 1
ATOM 750 N N . LEU A 1 90 ? -1.164 -1.039 3.333 1.00 89.56 90 LEU A N 1
ATOM 751 C CA . LEU A 1 90 ? -0.979 -1.710 4.622 1.00 89.56 90 LEU A CA 1
ATOM 752 C C . LEU A 1 90 ? -1.096 -0.729 5.792 1.00 89.56 90 LEU A C 1
ATOM 754 O O . LEU A 1 90 ? -1.807 -1.013 6.756 1.00 89.56 90 LEU A O 1
ATOM 758 N N . TRP A 1 91 ? -0.469 0.445 5.685 1.00 93.38 91 TRP A N 1
ATOM 759 C CA . TRP A 1 91 ? -0.571 1.491 6.704 1.00 93.38 91 TRP A CA 1
ATOM 760 C C . TRP A 1 91 ? -2.022 1.941 6.914 1.00 93.38 91 TRP A C 1
ATOM 762 O O . TRP A 1 91 ? -2.489 2.048 8.051 1.00 93.38 91 TRP A O 1
ATOM 772 N N . PHE A 1 92 ? -2.764 2.136 5.821 1.00 92.00 92 PHE A N 1
ATOM 773 C CA . PHE A 1 92 ? -4.176 2.499 5.885 1.00 92.00 92 PHE A CA 1
ATOM 774 C C . PHE A 1 92 ? -5.027 1.408 6.550 1.00 92.00 92 PHE A C 1
ATOM 776 O O . PHE A 1 92 ? -5.857 1.717 7.404 1.00 92.00 92 PHE A O 1
ATOM 783 N N . ASN A 1 93 ? -4.804 0.133 6.213 1.00 88.75 93 ASN A N 1
ATOM 784 C CA . ASN A 1 93 ? -5.523 -0.984 6.834 1.00 88.75 93 ASN A CA 1
ATOM 785 C C . ASN A 1 93 ? -5.245 -1.092 8.333 1.00 88.75 93 ASN A C 1
ATOM 787 O O . ASN A 1 93 ? -6.175 -1.302 9.109 1.00 88.75 93 ASN A O 1
ATOM 791 N N . TYR A 1 94 ? -3.990 -0.911 8.746 1.00 86.94 94 TYR A N 1
ATOM 792 C CA . TYR A 1 94 ? -3.626 -0.893 10.159 1.00 86.94 94 TYR A CA 1
ATOM 793 C C . TYR A 1 94 ? -4.366 0.223 10.906 1.00 86.94 94 TYR A C 1
ATOM 795 O O . TYR A 1 94 ? -5.007 -0.024 11.929 1.00 86.94 94 TYR A O 1
ATOM 803 N N . PHE A 1 95 ? -4.343 1.444 10.364 1.00 86.31 95 PHE A N 1
ATOM 804 C CA . PHE A 1 95 ? -5.045 2.579 10.961 1.00 86.31 95 PHE A CA 1
ATOM 805 C C . PHE A 1 95 ? -6.557 2.333 11.053 1.00 86.31 95 PHE A C 1
ATOM 807 O O . PHE A 1 95 ? -7.166 2.565 12.100 1.00 86.31 95 PHE A O 1
ATOM 814 N N . PHE A 1 96 ? -7.156 1.810 9.981 1.00 87.06 96 PHE A N 1
ATOM 815 C CA . PHE A 1 96 ? -8.574 1.471 9.947 1.00 87.06 96 PHE A CA 1
ATOM 816 C C . PHE A 1 96 ? -8.932 0.401 10.985 1.00 87.06 96 PHE A C 1
ATOM 818 O O . PHE A 1 96 ? -9.915 0.556 11.709 1.00 87.06 96 PHE A O 1
ATOM 825 N N . PHE A 1 97 ? -8.120 -0.651 11.116 1.00 86.12 97 PHE A N 1
ATOM 826 C CA . PHE A 1 97 ? -8.340 -1.714 12.095 1.00 86.12 97 PHE A CA 1
ATOM 827 C C . PHE A 1 97 ? -8.299 -1.191 13.533 1.00 86.12 97 PHE A C 1
ATOM 829 O O . PHE A 1 97 ? -9.177 -1.524 14.333 1.00 86.12 97 PHE A O 1
ATOM 836 N N . VAL A 1 98 ? -7.322 -0.340 13.858 1.00 82.56 98 VAL A N 1
ATOM 837 C CA . VAL A 1 98 ? -7.222 0.288 15.184 1.00 82.56 98 VAL A CA 1
ATOM 838 C C . VAL A 1 98 ? -8.440 1.174 15.450 1.00 82.56 98 VAL A C 1
ATOM 840 O O . VAL A 1 98 ? -9.048 1.069 16.515 1.00 82.56 98 VAL A O 1
ATOM 843 N N . TYR A 1 99 ? -8.850 1.989 14.474 1.00 84.56 99 TYR A N 1
ATOM 844 C CA . TYR A 1 99 ? -10.019 2.860 14.605 1.00 84.56 99 TYR A CA 1
ATOM 845 C C . TYR A 1 99 ? -11.317 2.072 14.837 1.00 84.56 99 TYR A C 1
ATOM 847 O O . TYR A 1 99 ? -12.072 2.379 15.761 1.00 84.56 99 TYR A O 1
ATOM 855 N N . VAL A 1 100 ? -11.563 1.027 14.039 1.00 84.56 100 VAL A N 1
ATOM 856 C CA . VAL A 1 100 ? -12.754 0.175 14.180 1.00 84.56 100 VAL A CA 1
ATOM 857 C C . VAL A 1 100 ? -12.733 -0.581 15.504 1.00 84.56 100 VAL A C 1
ATOM 859 O O . VAL A 1 100 ? -13.755 -0.622 16.185 1.00 84.56 100 VAL A O 1
ATOM 862 N N . SER A 1 101 ? -11.587 -1.141 15.898 1.00 80.94 101 SER A N 1
ATOM 863 C CA . SER A 1 101 ? -11.451 -1.876 17.163 1.00 80.94 101 SER A CA 1
ATOM 864 C C . SER A 1 101 ? -11.743 -0.982 18.363 1.00 80.94 101 SER A C 1
ATOM 866 O O . SER A 1 101 ? -12.466 -1.384 19.271 1.00 80.94 101 SER A O 1
ATOM 868 N N . PHE A 1 102 ? -11.234 0.248 18.331 1.00 79.31 102 PHE A N 1
ATOM 869 C CA . PHE A 1 102 ? -11.482 1.260 19.349 1.00 79.31 102 PHE A CA 1
ATOM 870 C C . PHE A 1 102 ? -12.953 1.691 19.407 1.00 79.31 102 PHE A C 1
ATOM 872 O O . PHE A 1 102 ? -13.535 1.796 20.484 1.00 79.31 102 PHE A O 1
ATOM 879 N N . PHE A 1 103 ? -13.583 1.931 18.256 1.00 80.25 103 PHE A N 1
ATOM 880 C CA . PHE A 1 103 ? -14.991 2.321 18.219 1.00 80.25 103 PHE A CA 1
ATOM 881 C C . PHE A 1 103 ? -15.887 1.173 18.694 1.00 80.25 103 PHE A C 1
ATOM 883 O O . PHE A 1 103 ? -16.785 1.372 19.507 1.00 80.25 103 PHE A O 1
ATOM 890 N N . LEU A 1 104 ? -15.616 -0.054 18.250 1.00 81.12 104 LEU A N 1
ATOM 891 C CA . LEU A 1 104 ? -16.375 -1.226 18.668 1.00 81.12 104 LEU A CA 1
ATOM 892 C C . LEU A 1 104 ? -16.226 -1.487 20.170 1.00 81.12 104 LEU A C 1
ATOM 894 O O . LEU A 1 104 ? -17.230 -1.745 20.836 1.00 81.12 104 LEU A O 1
ATOM 898 N N . SER A 1 105 ? -15.011 -1.384 20.719 1.00 77.31 105 SER A N 1
ATOM 899 C CA . SER A 1 105 ? -14.785 -1.565 22.155 1.00 77.31 105 SER A CA 1
ATOM 900 C C . SER A 1 105 ? -15.480 -0.490 22.983 1.00 77.31 105 SER A C 1
ATOM 902 O O . SER A 1 105 ? -16.075 -0.814 24.009 1.00 77.31 105 SER A O 1
ATOM 904 N N . PHE A 1 106 ? -15.470 0.756 22.508 1.00 77.25 106 PHE A N 1
ATOM 905 C CA . PHE A 1 106 ? -16.181 1.875 23.116 1.00 77.25 106 PHE A CA 1
ATOM 906 C C . PHE A 1 106 ? -17.696 1.648 23.151 1.00 77.25 106 PHE A C 1
ATOM 908 O O . PHE A 1 106 ? -18.327 1.814 24.193 1.00 77.25 106 PHE A O 1
ATOM 915 N N . PHE A 1 107 ? -18.297 1.247 22.027 1.00 79.12 107 PHE A N 1
ATOM 916 C CA . PHE A 1 107 ? -19.739 0.992 21.977 1.00 79.12 107 PHE A CA 1
ATOM 917 C C . PHE A 1 107 ? -20.120 -0.208 22.836 1.00 79.12 107 PHE A C 1
ATOM 919 O O . PHE A 1 107 ? -21.090 -0.142 23.591 1.00 79.12 107 PHE A O 1
ATOM 926 N N . LEU A 1 108 ? -19.347 -1.293 22.761 1.00 77.94 108 LEU A N 1
ATOM 927 C CA . LEU A 1 108 ? -19.610 -2.491 23.547 1.00 77.94 108 LEU A CA 1
ATOM 928 C C . LEU A 1 108 ? -19.485 -2.211 25.047 1.00 77.94 108 LEU A C 1
ATOM 930 O O . LEU A 1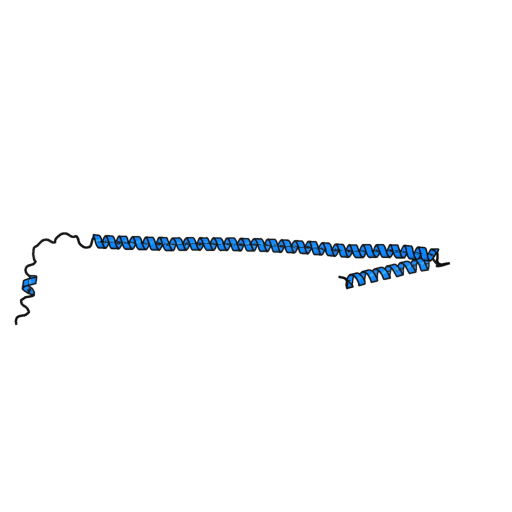 108 ? -20.342 -2.646 25.816 1.00 77.94 108 LEU A O 1
ATOM 934 N N . SER A 1 109 ? -18.465 -1.460 25.468 1.00 75.75 109 SER A N 1
ATOM 935 C CA . SER A 1 109 ? -18.288 -1.110 26.874 1.00 75.75 109 SER A CA 1
ATOM 936 C C . SER A 1 109 ? -19.375 -0.173 27.385 1.00 75.75 109 SER A C 1
ATOM 938 O O . SER A 1 109 ? -19.861 -0.372 28.497 1.00 75.75 109 SER A O 1
ATOM 940 N N . PHE A 1 110 ? -19.805 0.785 26.561 1.00 76.94 110 PHE A N 1
ATOM 941 C CA . PHE A 1 110 ? -20.922 1.675 26.859 1.00 76.94 110 PHE A CA 1
ATOM 942 C C . PHE A 1 110 ? -22.238 0.908 27.041 1.00 76.94 110 PHE A C 1
ATOM 944 O O . PHE A 1 110 ? -22.940 1.108 28.032 1.00 76.94 110 PHE A O 1
ATOM 951 N N . PHE A 1 111 ? -22.576 0.004 26.117 1.00 77.38 111 PHE A N 1
ATOM 952 C CA . PHE A 1 111 ? -23.797 -0.793 26.243 1.00 77.38 111 PHE A CA 1
ATOM 953 C C . PHE A 1 111 ? -23.725 -1.751 27.432 1.00 77.38 111 PHE A C 1
ATOM 955 O O . PHE A 1 111 ? -24.702 -1.885 28.167 1.00 77.38 111 PHE A O 1
ATOM 962 N N . LEU A 1 112 ? -22.577 -2.392 27.660 1.00 74.94 112 LEU A N 1
ATOM 963 C CA . LEU A 1 112 ? -22.409 -3.323 28.772 1.00 74.94 112 LEU A CA 1
ATOM 964 C C . LEU A 1 112 ? -22.525 -2.614 30.128 1.00 74.94 112 LEU A C 1
ATOM 966 O O . LEU A 1 112 ? -23.229 -3.113 31.005 1.00 74.94 112 LEU A O 1
ATOM 970 N N . SER A 1 113 ? -21.898 -1.445 30.298 1.00 74.12 113 SER A N 1
ATOM 971 C CA . SER A 1 113 ? -22.025 -0.651 31.527 1.00 74.12 113 SER A CA 1
ATOM 972 C C . SER A 1 113 ? -23.445 -0.111 31.715 1.00 74.12 113 SER A C 1
ATOM 974 O O . SER A 1 113 ? -23.940 -0.089 32.844 1.00 74.12 113 SER A O 1
ATOM 976 N N . PHE A 1 114 ? -24.136 0.246 30.628 1.00 74.62 114 PHE A N 1
ATOM 977 C CA . PHE A 1 114 ? -25.541 0.653 30.664 1.00 74.62 114 PHE A CA 1
ATOM 978 C C . PHE A 1 114 ? -26.452 -0.487 31.139 1.00 74.62 114 PHE A C 1
ATOM 980 O O . PHE A 1 114 ? -27.227 -0.304 32.079 1.00 74.62 114 PHE A O 1
ATOM 987 N N . PHE A 1 115 ? -26.325 -1.684 30.557 1.00 74.12 115 PHE A N 1
ATOM 988 C CA . PHE A 1 115 ? -27.110 -2.847 30.977 1.00 74.12 115 PHE A CA 1
ATOM 989 C C . PHE A 1 115 ? -26.779 -3.274 32.412 1.00 74.12 115 PHE A C 1
ATOM 991 O O . PHE A 1 115 ? -27.702 -3.526 33.187 1.00 74.12 115 PHE A O 1
ATOM 998 N N . LEU A 1 116 ? -25.500 -3.294 32.813 1.00 71.88 116 LEU A N 1
ATOM 999 C CA . LEU A 1 116 ? -25.126 -3.588 34.203 1.00 71.88 116 LEU A CA 1
ATOM 1000 C C . LEU A 1 116 ? -25.700 -2.563 35.186 1.00 71.88 116 LEU A C 1
ATOM 1002 O O . LEU A 1 116 ? -26.149 -2.956 36.256 1.00 71.88 116 LEU A O 1
ATOM 1006 N N . SER A 1 117 ? -25.716 -1.274 34.837 1.00 71.75 117 SER A N 1
ATOM 1007 C CA . SER A 1 117 ? -26.303 -0.230 35.686 1.00 71.75 117 SER A CA 1
ATOM 1008 C C . SER A 1 117 ? -27.826 -0.337 35.789 1.00 71.75 117 SER A C 1
ATOM 1010 O O . SER A 1 117 ? -28.390 0.093 36.793 1.00 71.75 117 SER A O 1
ATOM 1012 N N . PHE A 1 118 ? -28.494 -0.863 34.759 1.00 72.25 118 PHE A N 1
ATOM 1013 C CA . PHE A 1 118 ? -29.949 -1.015 34.741 1.00 72.25 118 PHE A CA 1
ATOM 1014 C C . PHE A 1 118 ? -30.415 -2.274 35.489 1.00 72.25 118 PHE A C 1
ATOM 1016 O O . PHE A 1 118 ? -31.397 -2.222 36.225 1.00 72.25 118 PHE A O 1
ATOM 1023 N N . PHE A 1 119 ? -29.707 -3.399 35.323 1.00 72.31 119 PHE A N 1
ATOM 1024 C CA . PHE A 1 119 ? -30.066 -4.686 35.939 1.00 72.31 119 PHE A CA 1
ATOM 1025 C C . PHE A 1 119 ? -29.403 -4.925 37.307 1.00 72.31 119 PHE A C 1
ATOM 1027 O O . PHE A 1 119 ? -29.962 -5.627 38.150 1.00 72.31 119 PHE A O 1
ATOM 1034 N N . GLY A 1 120 ? -28.219 -4.355 37.548 1.00 65.56 120 GLY A N 1
ATOM 1035 C CA . GLY A 1 120 ? -27.499 -4.429 38.816 1.00 65.56 120 GLY A CA 1
ATOM 1036 C C . GLY A 1 120 ? -28.026 -3.390 39.799 1.00 65.56 120 GLY A C 1
ATOM 1037 O O . GLY A 1 120 ? -27.653 -2.221 39.739 1.00 65.56 120 GLY A O 1
ATOM 1038 N N . LEU A 1 121 ? -28.906 -3.829 40.698 1.00 56.03 121 LEU A N 1
ATOM 1039 C CA . LEU A 1 121 ? -29.475 -3.066 41.813 1.00 56.03 121 LEU A CA 1
ATOM 1040 C C . LEU A 1 121 ? -28.487 -2.037 42.415 1.00 56.03 121 LEU A C 1
ATOM 1042 O O . LEU A 1 121 ? -27.555 -2.401 43.127 1.00 56.03 121 LEU A O 1
ATOM 1046 N N . HIS A 1 122 ? -28.755 -0.745 42.182 1.00 60.94 122 HIS A N 1
ATOM 1047 C CA . HIS A 1 122 ? -28.197 0.399 42.921 1.00 60.94 122 HIS A CA 1
ATOM 1048 C C . HIS A 1 122 ? -26.692 0.706 42.718 1.00 60.94 122 HIS A C 1
ATOM 1050 O O . HIS A 1 122 ? -25.967 1.027 43.664 1.00 60.94 122 HIS A O 1
ATOM 1056 N N . VAL A 1 123 ? -26.206 0.675 41.475 1.00 63.75 123 VAL A N 1
ATOM 1057 C CA . VAL A 1 123 ? -24.868 1.194 41.138 1.00 63.75 123 VAL A CA 1
ATOM 1058 C C . VAL A 1 123 ? -24.944 2.711 40.852 1.00 63.75 123 VAL A C 1
ATOM 1060 O O . VAL A 1 123 ? -25.720 3.123 39.991 1.00 63.75 123 VAL A O 1
ATOM 1063 N N . PRO A 1 124 ? -24.177 3.578 41.549 1.00 71.62 124 PRO A N 1
ATOM 1064 C CA . PRO A 1 124 ? -24.202 5.024 41.317 1.00 71.62 124 PRO A CA 1
ATOM 1065 C C . PRO A 1 124 ? -23.606 5.390 39.948 1.00 71.62 124 PRO A C 1
ATOM 1067 O O . PRO A 1 124 ? -22.698 4.719 39.461 1.00 71.62 124 PRO A O 1
ATOM 1070 N N . ILE A 1 125 ? -24.035 6.521 39.372 1.00 72.69 125 ILE A N 1
ATOM 1071 C CA . ILE A 1 125 ? -23.523 7.100 38.105 1.00 72.69 125 ILE A CA 1
ATOM 1072 C C . ILE A 1 125 ? -21.983 7.149 38.057 1.00 72.69 125 ILE A C 1
ATOM 1074 O O . ILE A 1 125 ? -21.378 6.992 36.998 1.00 72.69 125 ILE A O 1
ATOM 1078 N N . LEU A 1 126 ? -21.335 7.304 39.215 1.00 71.88 126 LEU A N 1
ATOM 1079 C CA . LEU A 1 126 ? -19.879 7.287 39.341 1.00 71.88 126 LEU A CA 1
ATOM 1080 C C . LEU A 1 126 ? -19.255 5.947 38.912 1.00 71.88 126 LEU A C 1
ATOM 1082 O O . LEU A 1 126 ? -18.214 5.936 38.266 1.00 71.88 126 LEU A O 1
ATOM 1086 N N . ALA A 1 127 ? -19.890 4.820 39.232 1.00 74.00 127 ALA A N 1
ATOM 1087 C CA . ALA A 1 127 ? -19.411 3.496 38.847 1.00 74.00 127 ALA A CA 1
ATOM 1088 C C . ALA A 1 127 ? -19.713 3.170 37.372 1.00 74.00 127 ALA A C 1
ATOM 1090 O O . ALA A 1 127 ? -18.922 2.475 36.732 1.00 74.00 127 ALA A O 1
ATOM 1091 N N . PHE A 1 128 ? -20.771 3.746 36.786 1.00 72.75 128 PHE A N 1
ATOM 1092 C CA . PHE A 1 128 ? -20.945 3.754 35.328 1.00 72.75 128 PHE A CA 1
ATOM 1093 C C . PHE A 1 128 ? -19.786 4.497 34.648 1.00 72.75 128 PHE A C 1
ATOM 1095 O O . PHE A 1 128 ? -19.142 3.959 33.751 1.00 72.75 128 PHE A O 1
ATOM 1102 N N . PHE A 1 129 ? -19.456 5.698 35.129 1.00 74.44 129 PHE A N 1
ATOM 1103 C CA . PHE A 1 129 ? -18.374 6.497 34.558 1.00 74.44 129 PHE A CA 1
ATOM 1104 C C . PHE A 1 129 ? -17.005 5.822 34.726 1.00 74.44 129 PHE A C 1
ATOM 1106 O O . PHE A 1 129 ? -16.216 5.782 33.784 1.00 74.44 129 PHE A O 1
ATOM 1113 N N . LEU A 1 130 ? -16.742 5.232 35.898 1.00 76.94 130 LEU A N 1
ATOM 1114 C CA . LEU A 1 130 ? -15.495 4.521 36.183 1.00 76.94 130 LEU A CA 1
ATOM 1115 C C . LEU A 1 130 ? -15.356 3.238 35.350 1.00 76.94 130 LEU A C 1
ATOM 1117 O O . LEU A 1 130 ? -14.285 2.986 34.803 1.00 76.94 130 LEU A O 1
ATOM 1121 N N . SER A 1 131 ? -16.423 2.443 35.218 1.00 73.69 131 SER A N 1
ATOM 1122 C CA . SER A 1 131 ? -16.403 1.221 34.397 1.00 73.69 131 SER A CA 1
ATOM 1123 C C . SER A 1 131 ? -16.225 1.538 32.913 1.00 73.69 131 SER A C 1
ATOM 1125 O O . SER A 1 131 ? -15.450 0.867 32.229 1.00 73.69 131 SER A O 1
ATOM 1127 N N . PHE A 1 132 ? -16.861 2.601 32.424 1.00 75.94 132 PHE A N 1
ATOM 1128 C CA . PHE A 1 132 ? -16.669 3.100 31.068 1.00 75.94 132 PHE A CA 1
ATOM 1129 C C . PHE A 1 132 ? -15.230 3.580 30.822 1.00 75.94 132 PHE A C 1
ATOM 1131 O O . PHE A 1 132 ? -14.603 3.167 29.851 1.00 75.94 132 PHE A O 1
ATOM 1138 N N . PHE A 1 133 ? -14.658 4.380 31.726 1.00 77.56 133 PHE A N 1
ATOM 1139 C CA . PHE A 1 133 ? -13.276 4.845 31.581 1.00 77.56 133 PHE A CA 1
ATOM 1140 C C . PHE A 1 133 ? -12.256 3.704 31.662 1.00 77.56 133 PHE A C 1
ATOM 1142 O O . PHE A 1 133 ? -11.312 3.657 30.873 1.00 77.56 133 PHE A O 1
ATOM 1149 N N . LEU A 1 134 ? -12.443 2.764 32.591 1.00 77.38 134 LEU A N 1
ATOM 1150 C CA . LEU A 1 134 ? -11.534 1.632 32.758 1.00 77.38 134 LEU A CA 1
ATOM 1151 C C . LEU A 1 134 ? -11.572 0.697 31.543 1.00 77.38 134 LEU A C 1
ATOM 1153 O O . LEU A 1 134 ? -10.524 0.297 31.042 1.00 77.38 134 LEU A O 1
ATOM 1157 N N . SER A 1 135 ? -12.769 0.379 31.045 1.00 73.81 135 SER A N 1
ATOM 1158 C CA . SER A 1 135 ? -12.943 -0.445 29.841 1.00 73.81 135 SER A CA 1
ATOM 1159 C C . SER A 1 135 ? -12.401 0.240 28.588 1.00 73.81 135 SER A C 1
ATOM 1161 O O . SER A 1 135 ? -11.758 -0.416 27.769 1.00 73.81 135 SER A O 1
ATOM 1163 N N . PHE A 1 136 ? -12.569 1.559 28.474 1.00 76.25 136 P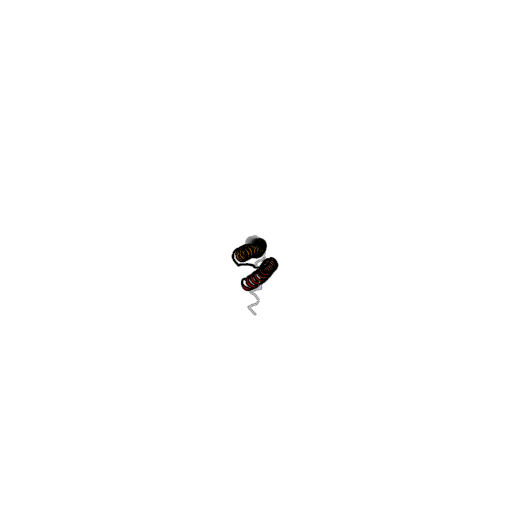HE A N 1
ATOM 1164 C CA . PHE A 1 136 ? -11.968 2.364 27.418 1.00 76.25 136 PHE A CA 1
ATOM 1165 C C . PHE A 1 136 ? -10.442 2.244 27.416 1.00 76.25 136 PHE A C 1
ATOM 1167 O O . PHE A 1 136 ? -9.867 1.800 26.421 1.00 76.25 136 PHE A O 1
ATOM 1174 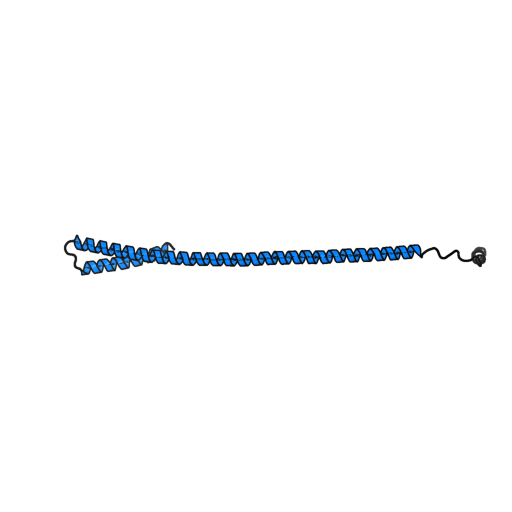N N . PHE A 1 137 ? -9.791 2.556 28.542 1.00 79.12 137 PHE A N 1
ATOM 1175 C CA . PHE A 1 137 ? -8.334 2.480 28.650 1.00 79.12 137 PHE A CA 1
ATOM 1176 C C . PHE A 1 137 ? -7.819 1.060 28.418 1.00 79.12 137 PHE A C 1
ATOM 1178 O O . PHE A 1 137 ? -6.876 0.875 27.651 1.00 79.12 137 PHE A O 1
ATOM 1185 N N . LEU A 1 138 ? -8.456 0.052 29.018 1.00 77.12 138 LEU A N 1
ATOM 1186 C CA . LEU A 1 138 ? -8.055 -1.341 28.839 1.00 77.12 138 LEU A CA 1
ATOM 1187 C C . LEU A 1 138 ? -8.169 -1.772 27.372 1.00 77.12 138 LEU A C 1
ATOM 1189 O O . LEU A 1 138 ? -7.253 -2.406 26.856 1.00 77.12 138 LEU A O 1
ATOM 1193 N N . SER A 1 139 ? -9.253 -1.394 26.687 1.00 75.19 139 SER A N 1
ATOM 1194 C CA . SER A 1 139 ? -9.434 -1.713 25.269 1.00 75.19 139 SER A CA 1
ATOM 1195 C C . SER A 1 139 ? -8.416 -1.012 24.371 1.00 75.19 139 SER A C 1
ATOM 1197 O O . SER A 1 139 ? -7.899 -1.629 23.443 1.00 75.19 139 SER A O 1
ATOM 1199 N N . PHE A 1 140 ? -8.059 0.235 24.693 1.00 77.75 140 PHE A N 1
ATOM 1200 C CA . PHE A 1 140 ? -7.022 0.979 23.991 1.00 77.75 140 PHE A CA 1
ATOM 1201 C C . PHE A 1 140 ? -5.662 0.291 24.142 1.00 77.75 140 PHE A C 1
ATOM 1203 O O . PHE A 1 140 ? -5.040 -0.053 23.136 1.00 77.75 140 PHE A O 1
ATOM 1210 N N . PHE A 1 141 ? -5.241 0.004 25.379 1.00 80.38 141 PHE A N 1
ATOM 1211 C CA . PHE A 1 141 ? -3.979 -0.689 25.638 1.00 80.38 141 PHE A CA 1
ATOM 1212 C C . PHE A 1 141 ? -3.956 -2.072 24.992 1.00 80.38 141 PHE A C 1
ATOM 1214 O O . PHE A 1 141 ? -2.976 -2.414 24.337 1.00 80.38 141 PHE A O 1
ATOM 1221 N N . LEU A 1 142 ? -5.033 -2.851 25.111 1.00 74.94 142 LEU A N 1
ATOM 1222 C CA . LEU A 1 142 ? -5.103 -4.180 24.513 1.00 74.94 142 LEU A CA 1
ATOM 1223 C C . LEU A 1 142 ? -5.033 -4.114 22.984 1.00 74.94 142 LEU A C 1
ATOM 1225 O O . LEU A 1 142 ? -4.273 -4.878 22.400 1.00 74.94 142 LEU A O 1
ATOM 1229 N N . SER A 1 143 ? -5.750 -3.184 22.338 1.00 76.50 143 SER A N 1
ATOM 1230 C CA . SER A 1 143 ? -5.664 -2.997 20.882 1.00 76.50 143 SER A CA 1
ATOM 1231 C C . SER A 1 143 ? -4.258 -2.601 20.436 1.00 76.50 143 SER A C 1
ATOM 1233 O O . SER A 1 143 ? -3.786 -3.120 19.433 1.00 76.50 143 SER A O 1
ATOM 1235 N N . PHE A 1 144 ? -3.572 -1.757 21.213 1.00 78.88 144 PHE A N 1
ATOM 1236 C CA . PHE A 1 144 ? -2.221 -1.290 20.922 1.00 78.88 144 PHE A CA 1
ATOM 1237 C C . PHE A 1 144 ? -1.180 -2.401 21.094 1.00 78.88 144 PHE A C 1
ATOM 1239 O O . PHE A 1 144 ? -0.307 -2.583 20.249 1.00 78.88 144 PHE A O 1
ATOM 1246 N N . PHE A 1 145 ? -1.272 -3.177 22.175 1.00 81.88 145 PHE A N 1
ATOM 1247 C CA . PHE A 1 145 ? -0.376 -4.313 22.381 1.00 81.88 145 PHE A CA 1
ATOM 1248 C C . PHE A 1 145 ? -0.622 -5.400 21.338 1.00 81.88 145 PHE A C 1
ATOM 1250 O O . PHE A 1 145 ? 0.329 -5.910 20.754 1.00 81.88 145 PHE A O 1
ATOM 1257 N N . LEU A 1 146 ? -1.884 -5.733 21.064 1.00 73.62 146 LEU A N 1
ATOM 1258 C CA . LEU A 1 146 ? -2.238 -6.745 20.075 1.00 73.62 146 LEU A CA 1
ATOM 1259 C C . LEU A 1 146 ? -1.776 -6.321 18.673 1.00 73.62 146 LEU A C 1
ATOM 1261 O O . LEU A 1 146 ? -1.194 -7.130 17.957 1.00 73.62 146 LEU A O 1
ATOM 1265 N N . SER A 1 147 ? -1.945 -5.046 18.316 1.00 76.44 147 SER A N 1
ATOM 1266 C CA . SER A 1 147 ? -1.463 -4.511 17.045 1.00 76.44 147 SER A CA 1
ATOM 1267 C C . SER A 1 147 ? 0.066 -4.491 16.951 1.00 76.44 147 SER A C 1
ATOM 1269 O O . SER A 1 147 ? 0.580 -4.710 15.864 1.00 76.44 147 SER A O 1
ATOM 1271 N N . PHE A 1 148 ? 0.792 -4.301 18.058 1.00 77.50 148 PHE A N 1
ATOM 1272 C CA . PHE A 1 148 ? 2.258 -4.396 18.104 1.00 77.50 148 PHE A CA 1
ATOM 1273 C C . PHE A 1 148 ? 2.775 -5.840 17.990 1.00 77.50 148 PHE A C 1
ATOM 1275 O O . PHE A 1 148 ? 3.799 -6.068 17.359 1.00 77.50 148 PHE A O 1
ATOM 1282 N N . PHE A 1 149 ? 2.090 -6.820 18.592 1.00 78.50 149 PHE A N 1
ATOM 1283 C CA . PHE A 1 149 ? 2.523 -8.226 18.565 1.00 78.50 149 PHE A CA 1
ATOM 1284 C C . PHE A 1 149 ? 2.179 -8.967 17.262 1.00 78.50 149 PHE A C 1
ATOM 1286 O O . PHE A 1 149 ? 2.829 -9.965 16.958 1.00 78.50 149 PHE A O 1
ATOM 1293 N N . LEU A 1 150 ? 1.146 -8.535 16.529 1.00 68.62 150 LEU A N 1
ATOM 1294 C CA . LEU A 1 150 ? 0.683 -9.171 15.282 1.00 68.62 150 LEU A CA 1
ATOM 1295 C C . LEU A 1 150 ? 1.187 -8.489 13.997 1.00 68.62 150 LEU A C 1
ATOM 1297 O O . LEU A 1 150 ? 0.938 -9.023 12.916 1.00 68.62 150 LEU A O 1
ATOM 1301 N N . SER A 1 151 ? 1.842 -7.329 14.109 1.00 65.94 151 SER A N 1
ATOM 1302 C CA . SER A 1 151 ? 2.518 -6.622 13.006 1.00 65.94 151 SER A CA 1
ATOM 1303 C C . SER A 1 151 ? 3.920 -7.181 12.806 1.00 65.94 151 SER A C 1
ATOM 1305 O O . SER A 1 151 ? 4.235 -7.595 11.671 1.00 65.94 151 SER A O 1
#

Foldseek 3Di:
DPDPPVVVVVVPPPDDDDDPDDPDPPVVVVVVVVVVVVVVVVVCVVVVVVVVVVVVVVVVVVVVVVVVVVVVVVVVVVVVVVVVVVVVVVVVVLVVQLVVQLVVQLVVQLVVLVVCVVPVPDDDPVVSVVSSVVSNVVSNVVSVVVSVVVD

Secondary structure (DSSP, 8-state):
--SSSSHHHHSSS--------S-SSSHHHHHHHHHHHHHHHHHHHHHHHHHHHHHHHHHHHHHHHHHHHHHHHHHHHHHHHHHHHHHHHHHHHHHHHHHHHHHHHHHHHHHHHHHHHHHSTT--HHHHHHHHHHHHHHHHHHHHHHHHHH-

Organism: Acanthosepion pharaonis (NCBI:txid158019)

Sequence (151 aa):
MLLHFNLLTVLGERKEKNPPSSYFSSTTFFFAVDNVFSYILYFTLRYGYLFTLSFFFLSVIIVTELFFFCLAFLFSFCVSALTFFLSVYLWFNYFFFVYVSFFLSFFLSFFLSFFLSFFGLHVPILAFFLSFFLSFFLSFFLSFFLSFFLS

Radius of gyration: 54.86 Å; chains: 1; bounding box: 129×32×130 Å

pLDDT: mean 74.29, std 18.25, range [32.56, 97.06]